Protein AF-A0A821SAD1-F1 (afdb_monomer)

Structure (mmCIF, N/CA/C/O backbone):
data_AF-A0A821SAD1-F1
#
_entry.id   AF-A0A821SAD1-F1
#
loop_
_atom_site.group_PDB
_atom_site.id
_atom_site.type_symbol
_atom_site.label_atom_id
_atom_site.label_alt_id
_atom_site.label_comp_id
_atom_site.label_asym_id
_atom_site.label_entity_id
_atom_site.label_seq_id
_atom_site.pdbx_PDB_ins_code
_atom_site.Cartn_x
_atom_site.Cartn_y
_atom_site.Cartn_z
_atom_site.occupancy
_atom_site.B_iso_or_equiv
_atom_site.auth_seq_id
_atom_site.auth_comp_id
_atom_site.auth_asym_id
_atom_site.auth_atom_id
_atom_site.pdbx_PDB_model_num
ATOM 1 N N . ALA A 1 1 ? 6.776 6.342 -2.109 1.00 51.00 1 ALA A N 1
ATOM 2 C CA . ALA A 1 1 ? 6.923 5.234 -3.075 1.00 51.00 1 ALA A CA 1
ATOM 3 C C . ALA A 1 1 ? 7.209 5.683 -4.521 1.00 51.00 1 ALA A C 1
ATOM 5 O O . ALA A 1 1 ? 8.182 5.212 -5.080 1.00 51.00 1 ALA A O 1
ATOM 6 N N . ILE A 1 2 ? 6.441 6.602 -5.138 1.00 54.91 2 ILE A N 1
ATOM 7 C CA . ILE A 1 2 ? 6.576 6.920 -6.588 1.00 54.91 2 ILE A CA 1
ATOM 8 C C . ILE A 1 2 ? 7.832 7.746 -6.941 1.00 54.91 2 ILE A C 1
ATOM 10 O O . ILE A 1 2 ? 8.478 7.499 -7.953 1.00 54.91 2 ILE A O 1
ATOM 14 N N . LYS A 1 3 ? 8.215 8.716 -6.100 1.00 64.75 3 LYS A N 1
ATOM 15 C CA . LYS A 1 3 ? 9.355 9.620 -6.367 1.00 64.75 3 LYS A CA 1
ATOM 16 C C . LYS A 1 3 ? 10.697 8.903 -6.619 1.00 64.75 3 LYS A C 1
ATOM 18 O O . LYS A 1 3 ? 11.355 9.261 -7.591 1.00 64.75 3 LYS A O 1
ATOM 23 N N . PRO A 1 4 ? 11.095 7.914 -5.796 1.00 67.31 4 PRO A N 1
ATOM 24 C CA . PRO A 1 4 ? 12.310 7.134 -6.035 1.00 67.31 4 PRO A CA 1
ATOM 25 C C . PRO A 1 4 ? 12.299 6.396 -7.379 1.00 67.31 4 PRO A C 1
ATOM 27 O O . PRO A 1 4 ? 13.307 6.390 -8.075 1.00 67.31 4 PRO A O 1
ATOM 30 N N . ILE A 1 5 ? 11.141 5.857 -7.782 1.00 60.16 5 ILE A N 1
ATOM 31 C CA . ILE A 1 5 ? 10.966 5.164 -9.068 1.00 60.16 5 ILE A CA 1
ATOM 32 C C . ILE A 1 5 ? 11.191 6.140 -10.225 1.00 60.16 5 ILE A C 1
ATOM 34 O O . ILE A 1 5 ? 11.956 5.849 -11.138 1.00 60.16 5 ILE A O 1
ATOM 38 N N . CYS A 1 6 ? 10.584 7.330 -10.171 1.00 67.56 6 CYS A N 1
ATOM 39 C CA . CYS A 1 6 ? 10.783 8.348 -11.204 1.00 67.56 6 CYS A CA 1
ATOM 40 C C . CYS A 1 6 ? 12.250 8.791 -11.309 1.00 67.56 6 CYS A C 1
ATOM 42 O O . CYS A 1 6 ? 12.750 8.962 -12.415 1.00 67.56 6 CYS A O 1
ATOM 44 N N . GLN A 1 7 ? 12.946 8.932 -10.176 1.00 72.00 7 GLN A N 1
ATOM 45 C CA . GLN A 1 7 ? 14.359 9.319 -10.153 1.00 72.00 7 GLN A CA 1
ATOM 46 C C . GLN A 1 7 ? 15.278 8.233 -10.718 1.00 72.00 7 GLN A C 1
ATOM 48 O O . GLN A 1 7 ? 16.177 8.550 -11.494 1.00 72.00 7 GLN A O 1
ATOM 53 N N . ALA A 1 8 ? 15.047 6.964 -10.374 1.00 70.62 8 ALA A N 1
ATOM 54 C CA . ALA A 1 8 ? 15.803 5.846 -10.935 1.00 70.62 8 ALA A CA 1
ATOM 55 C C . ALA A 1 8 ? 15.610 5.756 -12.459 1.00 70.62 8 ALA A C 1
ATOM 57 O O . ALA A 1 8 ? 16.584 5.657 -13.202 1.00 70.62 8 ALA A O 1
ATOM 58 N N . LEU A 1 9 ? 14.367 5.911 -12.932 1.00 68.31 9 LEU A N 1
ATOM 59 C CA . LEU A 1 9 ? 14.047 5.920 -14.361 1.00 68.31 9 LEU A CA 1
ATOM 60 C C . LEU A 1 9 ? 14.683 7.105 -15.107 1.00 68.31 9 LEU A C 1
ATOM 62 O O . LEU A 1 9 ? 15.107 6.946 -16.250 1.00 68.31 9 LEU A O 1
ATOM 66 N N . GLU A 1 10 ? 14.772 8.289 -14.493 1.00 72.38 10 GLU A N 1
ATOM 67 C CA . GLU A 1 10 ? 15.449 9.448 -15.094 1.00 72.38 10 GLU A CA 1
ATOM 68 C C . GLU A 1 10 ? 16.963 9.248 -15.218 1.00 72.38 10 GLU A C 1
ATOM 70 O O . GLU A 1 10 ? 17.540 9.606 -16.248 1.00 72.38 10 GLU A O 1
ATOM 75 N N . ILE A 1 11 ? 17.597 8.657 -14.202 1.00 75.69 11 ILE A N 1
ATOM 76 C CA . ILE A 1 11 ? 19.033 8.350 -14.211 1.00 75.69 11 ILE A CA 1
ATOM 77 C C . ILE A 1 11 ? 19.348 7.315 -15.298 1.00 75.69 11 ILE A C 1
ATOM 79 O O . ILE A 1 11 ? 20.255 7.536 -16.102 1.00 75.69 11 ILE A O 1
ATOM 83 N N . ASP A 1 12 ? 18.567 6.238 -15.381 1.00 70.94 12 ASP A N 1
ATOM 84 C CA . ASP A 1 12 ? 18.748 5.193 -16.395 1.00 70.94 12 ASP A CA 1
ATOM 85 C C . ASP A 1 12 ? 18.472 5.704 -17.813 1.00 70.94 12 ASP A C 1
ATOM 87 O O . ASP A 1 12 ? 19.206 5.393 -18.757 1.00 70.94 12 ASP A O 1
ATOM 91 N N . ARG A 1 13 ? 17.456 6.560 -17.979 1.00 65.69 13 ARG A N 1
ATOM 92 C CA . ARG A 1 13 ? 17.151 7.206 -19.261 1.00 65.69 13 ARG A CA 1
ATOM 93 C C . ARG A 1 13 ? 18.330 8.041 -19.764 1.00 65.69 13 ARG A C 1
ATOM 95 O O . ARG A 1 13 ? 18.646 7.967 -20.948 1.00 65.69 13 ARG A O 1
ATOM 102 N N . GLN A 1 14 ? 18.993 8.806 -18.893 1.00 67.06 14 GLN A N 1
ATOM 103 C CA . GLN A 1 14 ? 20.171 9.599 -19.274 1.00 67.06 14 GLN A CA 1
ATOM 104 C C . GLN A 1 14 ? 21.363 8.728 -19.704 1.00 67.06 14 GLN A C 1
ATOM 106 O O . GLN A 1 14 ? 22.190 9.173 -20.498 1.00 67.06 14 GLN A O 1
ATOM 111 N N . GLN A 1 15 ? 21.446 7.487 -19.220 1.00 63.47 15 GLN A N 1
ATOM 112 C CA . GLN A 1 15 ? 22.482 6.529 -19.618 1.00 63.47 15 GLN A CA 1
ATOM 113 C C . GLN A 1 15 ? 22.141 5.793 -20.930 1.00 63.47 15 GLN A C 1
ATOM 115 O O . GLN A 1 15 ? 23.048 5.390 -21.658 1.00 63.47 15 GLN A O 1
ATOM 120 N N . CYS A 1 16 ? 20.853 5.660 -21.271 1.00 59.81 16 CYS A N 1
ATOM 121 C CA . CYS A 1 16 ? 20.373 4.943 -22.462 1.00 59.81 16 CYS A CA 1
ATOM 122 C C . CYS A 1 16 ? 20.409 5.733 -23.787 1.00 59.81 16 CYS A C 1
ATOM 124 O O . CYS A 1 16 ? 20.228 5.128 -24.847 1.00 59.81 16 CYS A O 1
ATOM 126 N N . ASP A 1 17 ? 20.679 7.043 -23.779 1.00 51.56 17 ASP A N 1
ATOM 127 C CA . ASP A 1 17 ? 20.626 7.900 -24.982 1.00 51.56 17 ASP A CA 1
ATOM 128 C C . ASP A 1 17 ? 21.662 7.549 -26.088 1.00 51.56 17 ASP A C 1
ATOM 130 O O . ASP A 1 17 ? 21.683 8.191 -27.138 1.00 51.56 17 ASP A O 1
ATOM 134 N N . GLN A 1 18 ? 22.498 6.510 -25.928 1.00 51.16 18 GLN A N 1
ATOM 135 C CA . GLN A 1 18 ? 23.490 6.098 -26.938 1.00 51.16 18 GLN A CA 1
ATOM 136 C C . GLN A 1 18 ? 23.135 4.890 -27.821 1.00 51.16 18 GLN A C 1
ATOM 138 O O . GLN A 1 18 ? 23.903 4.587 -28.733 1.00 51.16 18 GLN A O 1
ATOM 143 N N . ALA A 1 19 ? 21.985 4.228 -27.666 1.00 48.28 19 ALA A N 1
ATOM 144 C CA . ALA A 1 19 ? 21.588 3.186 -28.621 1.00 48.28 19 ALA A CA 1
ATOM 145 C C . ALA A 1 19 ? 20.076 2.942 -28.629 1.00 48.28 19 ALA A C 1
ATOM 147 O O . ALA A 1 19 ? 19.593 1.929 -28.127 1.00 48.28 19 ALA A O 1
ATOM 148 N N . MET A 1 20 ? 19.314 3.836 -29.263 1.00 48.72 20 MET A N 1
ATOM 149 C CA . MET A 1 20 ? 17.923 3.555 -29.623 1.00 48.72 20 MET A CA 1
ATOM 150 C C . MET A 1 20 ? 17.899 2.546 -30.783 1.00 48.72 20 MET A C 1
ATOM 152 O O . MET A 1 20 ? 17.666 2.884 -31.942 1.00 48.72 20 MET A O 1
ATOM 156 N N . ILE A 1 21 ? 18.209 1.286 -30.475 1.00 49.69 21 ILE A N 1
ATOM 157 C CA . ILE A 1 21 ? 17.918 0.161 -31.357 1.00 49.69 21 ILE A CA 1
ATOM 158 C C . ILE A 1 21 ? 16.400 -0.023 -31.291 1.00 49.69 21 ILE A C 1
ATOM 160 O O . ILE A 1 21 ? 15.872 -0.229 -30.196 1.00 49.69 21 ILE A O 1
ATOM 164 N N . PRO A 1 22 ? 15.667 0.050 -32.415 1.00 45.62 22 PRO A N 1
ATOM 165 C CA . PRO A 1 22 ? 14.263 -0.315 -32.424 1.00 45.62 22 PRO A CA 1
ATOM 166 C C . PRO A 1 22 ? 14.210 -1.827 -32.222 1.00 45.62 22 PRO A C 1
ATOM 168 O O . PRO A 1 22 ? 14.373 -2.603 -33.164 1.00 45.62 22 PRO A O 1
ATOM 171 N N . VAL A 1 23 ? 14.069 -2.260 -30.971 1.00 50.38 23 VAL A N 1
ATOM 172 C CA . VAL A 1 23 ? 13.945 -3.677 -30.662 1.00 50.38 23 VAL A CA 1
ATOM 173 C C . VAL A 1 23 ? 12.543 -4.099 -31.082 1.00 50.38 23 VAL A C 1
ATOM 175 O O . VAL A 1 23 ? 11.593 -4.066 -30.304 1.00 50.38 23 VAL A O 1
ATOM 178 N N . SER A 1 24 ? 12.397 -4.508 -32.343 1.00 48.66 24 SER A N 1
ATOM 179 C CA . SER A 1 24 ? 11.376 -5.489 -32.676 1.00 48.66 24 SER A CA 1
ATOM 180 C C . SER A 1 24 ? 11.780 -6.764 -31.940 1.00 48.66 24 SER A C 1
ATOM 182 O O . SER A 1 24 ? 12.613 -7.537 -32.420 1.00 48.66 24 SER A O 1
ATOM 184 N N . PHE A 1 25 ? 11.286 -6.923 -30.712 1.00 51.38 25 PHE A N 1
ATOM 185 C CA . PHE A 1 25 ? 11.490 -8.122 -29.915 1.00 51.38 25 PHE A CA 1
ATOM 186 C C . PHE A 1 25 ? 10.884 -9.287 -30.696 1.00 51.38 25 PHE A C 1
ATOM 188 O O . PHE A 1 25 ? 9.671 -9.470 -30.744 1.00 51.38 25 PHE A O 1
ATOM 195 N N . ASN A 1 26 ? 11.740 -10.030 -31.392 1.00 49.84 26 ASN A N 1
ATOM 196 C CA . ASN A 1 26 ? 11.360 -11.168 -32.212 1.00 49.84 26 ASN A CA 1
ATOM 197 C C . ASN A 1 26 ? 10.759 -12.259 -31.309 1.00 49.84 26 ASN A C 1
ATOM 199 O O . ASN A 1 26 ? 11.483 -13.088 -30.767 1.00 49.84 26 ASN A O 1
ATOM 203 N N . GLY A 1 27 ? 9.435 -12.238 -31.137 1.00 54.34 27 GLY A N 1
ATOM 204 C CA . GLY A 1 27 ? 8.662 -13.297 -30.481 1.00 54.34 27 GLY A CA 1
ATOM 205 C C . GLY A 1 27 ? 8.519 -13.215 -28.957 1.00 54.34 27 GLY A C 1
ATOM 206 O O . GLY A 1 27 ? 7.927 -14.126 -28.385 1.00 54.34 27 GLY A O 1
ATOM 207 N N . LEU A 1 28 ? 9.013 -12.162 -28.296 1.00 59.25 28 LEU A N 1
ATOM 208 C CA . LEU A 1 28 ? 8.721 -11.914 -26.878 1.00 59.25 28 LEU A CA 1
ATOM 209 C C . LEU A 1 28 ? 7.577 -10.911 -26.761 1.00 59.25 28 LEU A C 1
ATOM 211 O O . LEU A 1 28 ? 7.609 -9.860 -27.399 1.00 59.25 28 LEU A O 1
ATOM 215 N N . ASP A 1 29 ? 6.576 -11.245 -25.947 1.00 70.00 29 ASP A N 1
ATOM 216 C CA . ASP A 1 29 ? 5.469 -10.345 -25.638 1.00 70.00 29 ASP A CA 1
ATOM 217 C C . ASP A 1 29 ? 6.034 -9.071 -24.982 1.00 70.00 29 ASP A C 1
ATOM 219 O O . ASP A 1 29 ? 6.695 -9.172 -23.943 1.00 70.00 29 ASP A O 1
ATOM 223 N N . PRO A 1 30 ? 5.815 -7.871 -25.549 1.00 72.31 30 PRO A N 1
ATOM 224 C CA . PRO A 1 30 ? 6.209 -6.620 -24.911 1.00 72.31 30 PRO A CA 1
ATOM 225 C C . PRO A 1 30 ? 5.749 -6.534 -23.451 1.00 72.31 30 PRO A C 1
ATOM 227 O O . PRO A 1 30 ? 6.500 -6.056 -22.603 1.00 72.31 30 PRO A O 1
ATOM 230 N N . LEU A 1 31 ? 4.568 -7.074 -23.126 1.00 76.12 31 LEU A N 1
ATOM 231 C CA . LEU A 1 31 ? 4.047 -7.113 -21.761 1.00 76.12 31 LEU A CA 1
ATOM 232 C C . LEU A 1 31 ? 4.953 -7.908 -20.815 1.00 76.12 31 LEU A C 1
ATOM 234 O O . LEU A 1 31 ? 5.094 -7.536 -19.651 1.00 76.12 31 LEU A O 1
ATOM 238 N N . PHE A 1 32 ? 5.603 -8.967 -21.301 1.00 79.75 32 PHE A N 1
ATOM 239 C CA . PHE A 1 32 ? 6.564 -9.736 -20.515 1.00 79.75 32 PHE A CA 1
ATOM 240 C C . PHE A 1 32 ? 7.782 -8.885 -20.149 1.00 79.75 32 PHE A C 1
ATOM 242 O O . PHE A 1 32 ? 8.167 -8.855 -18.984 1.00 79.75 32 PHE A O 1
ATOM 249 N N . MET A 1 33 ? 8.342 -8.146 -21.112 1.00 80.31 33 MET A N 1
ATOM 250 C CA . MET A 1 33 ? 9.468 -7.239 -20.859 1.00 80.31 33 MET A CA 1
ATOM 251 C C . MET A 1 33 ? 9.086 -6.137 -19.866 1.00 80.31 33 MET A C 1
ATOM 253 O O . MET A 1 33 ? 9.813 -5.914 -18.899 1.00 80.31 33 MET A O 1
ATOM 257 N N . TYR A 1 34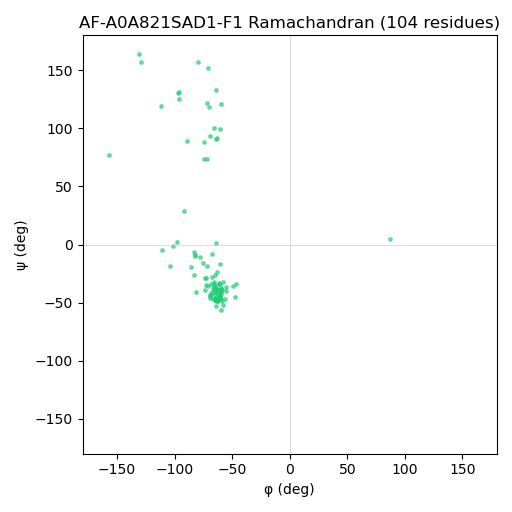 ? 7.923 -5.501 -20.046 1.00 76.00 34 TYR A N 1
ATOM 258 C CA . TYR A 1 34 ? 7.429 -4.488 -19.108 1.00 76.00 34 TYR A CA 1
ATOM 259 C C . TYR A 1 34 ? 7.210 -5.058 -17.705 1.00 76.00 34 TYR A C 1
ATOM 261 O O . TYR A 1 34 ? 7.649 -4.461 -16.727 1.00 76.00 34 TYR A O 1
ATOM 269 N N . THR A 1 35 ? 6.589 -6.235 -17.599 1.00 80.44 35 THR A N 1
ATOM 270 C CA . THR A 1 35 ? 6.344 -6.898 -16.309 1.00 80.44 35 THR A CA 1
ATOM 271 C C . THR A 1 35 ? 7.654 -7.296 -15.637 1.00 80.44 35 THR A C 1
ATOM 273 O O . THR A 1 35 ? 7.793 -7.153 -14.425 1.00 80.44 35 THR A O 1
ATOM 276 N N . GLN A 1 36 ? 8.633 -7.774 -16.407 1.00 84.44 36 GLN A N 1
ATOM 277 C CA . GLN A 1 36 ? 9.919 -8.215 -15.880 1.00 84.44 36 GLN A CA 1
ATOM 278 C C . GLN A 1 36 ? 10.754 -7.042 -15.356 1.00 84.44 36 GLN A C 1
ATOM 280 O O . GLN A 1 36 ? 11.289 -7.156 -14.253 1.00 84.44 36 GLN A O 1
ATOM 285 N N . LEU A 1 37 ? 10.799 -5.928 -16.096 1.00 83.06 37 LEU A N 1
ATOM 286 C CA . LEU A 1 37 ? 11.444 -4.683 -15.668 1.00 83.06 37 LEU A CA 1
ATOM 287 C C . LEU A 1 37 ? 10.737 -4.070 -14.457 1.00 83.06 37 LEU A C 1
ATOM 289 O O . LEU A 1 37 ? 11.393 -3.679 -13.499 1.00 83.06 37 LEU A O 1
ATOM 293 N N . LEU A 1 38 ? 9.400 -4.037 -14.460 1.00 83.50 38 LEU A N 1
ATOM 294 C CA . LEU A 1 38 ? 8.619 -3.553 -13.322 1.00 83.50 38 LEU A CA 1
ATOM 295 C C . LEU A 1 38 ? 8.889 -4.390 -12.069 1.00 83.50 38 LEU A C 1
ATOM 297 O O . LEU A 1 38 ? 9.098 -3.835 -10.997 1.00 83.50 38 LEU A O 1
ATOM 301 N N . LYS A 1 39 ? 8.915 -5.722 -12.195 1.00 85.62 39 LYS A N 1
ATOM 302 C CA . LYS A 1 39 ? 9.221 -6.629 -11.083 1.00 85.62 39 LYS A CA 1
ATOM 303 C C . LYS A 1 39 ? 10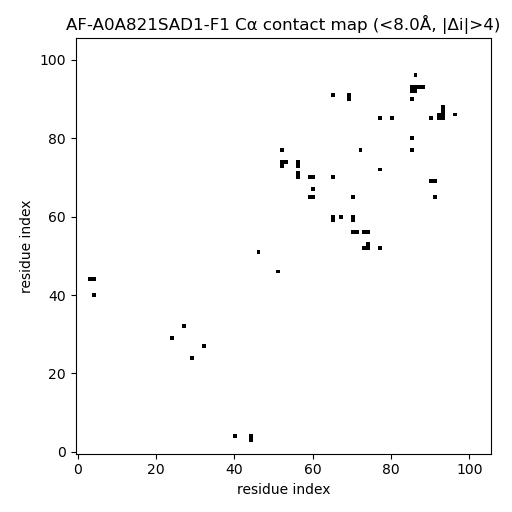.608 -6.356 -10.503 1.00 85.62 39 LYS A C 1
ATOM 305 O O . LYS A 1 39 ? 10.738 -6.297 -9.289 1.00 85.62 39 LYS A O 1
ATOM 310 N N . GLU A 1 40 ? 11.625 -6.222 -11.351 1.00 86.19 40 GLU A N 1
ATOM 311 C CA . GLU A 1 40 ? 13.002 -5.948 -10.917 1.00 86.19 40 GLU A CA 1
ATOM 312 C C . GLU A 1 40 ? 13.105 -4.583 -10.235 1.00 86.19 40 GLU A C 1
ATOM 314 O O . GLU A 1 40 ? 13.552 -4.513 -9.095 1.00 86.19 40 GLU A O 1
ATOM 319 N N . ALA A 1 41 ? 12.552 -3.533 -10.849 1.00 80.25 41 ALA A N 1
ATOM 320 C CA . ALA A 1 41 ? 12.520 -2.201 -10.255 1.00 80.25 41 ALA A CA 1
ATOM 321 C C . ALA A 1 41 ? 11.793 -2.180 -8.901 1.00 80.25 41 ALA A C 1
ATOM 323 O O . ALA A 1 41 ? 12.241 -1.499 -7.988 1.00 80.25 41 ALA A O 1
ATOM 324 N N . LEU A 1 42 ? 10.690 -2.925 -8.746 1.00 80.75 42 LEU A N 1
ATOM 325 C CA . LEU A 1 42 ? 9.976 -3.035 -7.469 1.00 80.75 42 LEU A CA 1
ATOM 326 C C . LEU A 1 42 ? 10.779 -3.789 -6.399 1.00 80.75 42 LEU A C 1
ATOM 328 O O . LEU A 1 42 ? 10.651 -3.461 -5.224 1.00 80.75 42 LEU A O 1
ATOM 332 N N . LEU A 1 43 ? 11.577 -4.788 -6.788 1.00 82.81 43 LEU A N 1
ATOM 333 C CA . LEU A 1 43 ? 12.438 -5.543 -5.869 1.00 82.81 43 LEU A CA 1
ATOM 334 C C . LEU A 1 43 ? 13.662 -4.738 -5.414 1.00 82.81 43 LEU A C 1
ATOM 336 O O . LEU A 1 43 ? 14.145 -4.965 -4.308 1.00 82.81 43 LEU A O 1
ATOM 340 N N . ASP A 1 44 ? 14.133 -3.806 -6.243 1.00 82.8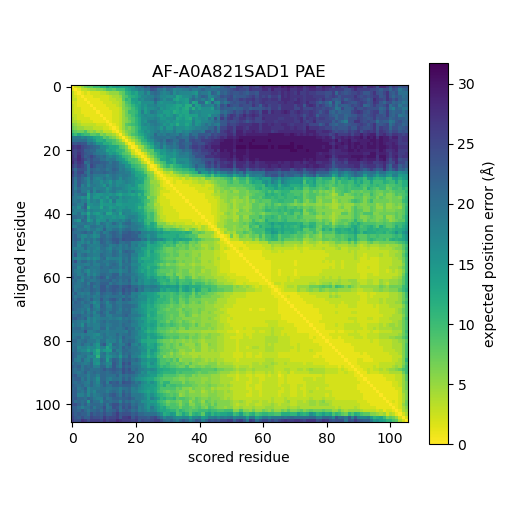8 44 ASP A N 1
ATOM 341 C CA . ASP A 1 44 ? 15.282 -2.944 -5.946 1.00 82.88 44 ASP A CA 1
ATOM 342 C C . ASP A 1 44 ? 14.924 -1.728 -5.073 1.00 82.88 44 ASP A C 1
ATOM 344 O O . ASP A 1 44 ? 15.812 -1.023 -4.588 1.00 82.88 44 ASP A O 1
ATOM 348 N N . ILE A 1 45 ? 13.634 -1.457 -4.844 1.00 81.06 45 ILE A N 1
ATOM 349 C CA . ILE A 1 45 ? 13.212 -0.395 -3.927 1.00 81.06 45 ILE A CA 1
ATOM 350 C C . ILE A 1 45 ? 13.544 -0.819 -2.495 1.00 81.06 45 ILE A C 1
ATOM 352 O O . ILE A 1 45 ? 12.983 -1.777 -1.965 1.00 81.06 45 ILE A O 1
ATOM 356 N N . GLU A 1 46 ? 14.410 -0.049 -1.835 1.00 76.38 46 GLU A N 1
ATOM 357 C CA . GLU A 1 46 ? 14.562 -0.113 -0.382 1.00 76.38 46 GLU A CA 1
ATOM 358 C C . GLU A 1 46 ? 13.262 0.374 0.278 1.00 76.38 46 GLU A C 1
ATOM 360 O O . GLU A 1 46 ? 13.003 1.579 0.362 1.00 76.38 46 GLU A O 1
ATOM 365 N N . ASP A 1 47 ? 12.423 -0.566 0.717 1.00 72.38 47 ASP A N 1
ATOM 366 C CA . ASP A 1 47 ? 11.203 -0.264 1.463 1.00 72.38 47 ASP A CA 1
ATOM 367 C C . ASP A 1 47 ? 11.443 -0.389 2.972 1.00 72.38 47 ASP A C 1
ATOM 369 O O . ASP A 1 47 ? 11.887 -1.422 3.481 1.00 72.38 47 ASP A O 1
ATOM 373 N N . ASP A 1 48 ? 11.134 0.678 3.710 1.00 80.25 48 ASP A N 1
ATOM 374 C CA . ASP A 1 48 ? 10.950 0.578 5.155 1.00 80.25 48 ASP A CA 1
ATOM 375 C C . ASP A 1 48 ? 9.484 0.251 5.407 1.00 80.25 48 ASP A C 1
ATOM 377 O O . ASP A 1 48 ? 8.657 1.142 5.612 1.00 80.25 48 ASP A O 1
ATOM 381 N N . ASP A 1 49 ? 9.179 -1.045 5.438 1.00 72.62 49 ASP A N 1
ATOM 382 C CA . ASP A 1 49 ? 7.838 -1.565 5.689 1.00 72.62 49 ASP A CA 1
ATOM 383 C C . ASP A 1 49 ? 7.138 -0.893 6.887 1.00 72.62 49 ASP A C 1
ATOM 385 O O . ASP A 1 49 ? 5.917 -0.775 6.908 1.00 72.62 49 ASP A O 1
ATOM 389 N N . LYS A 1 50 ? 7.861 -0.493 7.953 1.00 80.56 50 LYS A N 1
ATOM 390 C CA . LYS A 1 50 ? 7.211 0.157 9.114 1.00 80.56 50 LYS A CA 1
ATOM 391 C C . LYS A 1 50 ? 6.711 1.537 8.738 1.00 80.56 50 LYS A C 1
ATOM 393 O O . LYS A 1 50 ? 5.604 1.905 9.123 1.00 80.56 50 LYS A O 1
ATOM 398 N N . LYS A 1 51 ? 7.544 2.289 8.031 1.00 87.19 51 LYS A N 1
ATOM 399 C CA . LYS A 1 51 ? 7.215 3.629 7.578 1.00 87.19 51 LYS A CA 1
ATOM 400 C C . LYS A 1 51 ? 6.131 3.586 6.508 1.00 87.19 51 LYS A C 1
ATOM 402 O O . LYS A 1 51 ? 5.148 4.296 6.645 1.00 87.19 51 LYS A O 1
ATOM 407 N N . SER A 1 52 ? 6.253 2.705 5.521 1.00 86.94 52 SER A N 1
ATOM 408 C CA . SER A 1 52 ? 5.302 2.604 4.412 1.00 86.94 52 SER A CA 1
ATOM 409 C C . SER A 1 52 ? 3.900 2.195 4.868 1.00 86.94 52 SER A C 1
ATOM 411 O O . SER A 1 52 ? 2.915 2.754 4.391 1.00 86.94 52 SER A O 1
ATOM 413 N N . ILE A 1 53 ? 3.787 1.292 5.849 1.00 90.31 53 ILE A N 1
ATOM 414 C CA . ILE A 1 53 ? 2.482 0.927 6.426 1.00 90.31 53 ILE A CA 1
ATOM 415 C C . ILE A 1 53 ? 1.903 2.02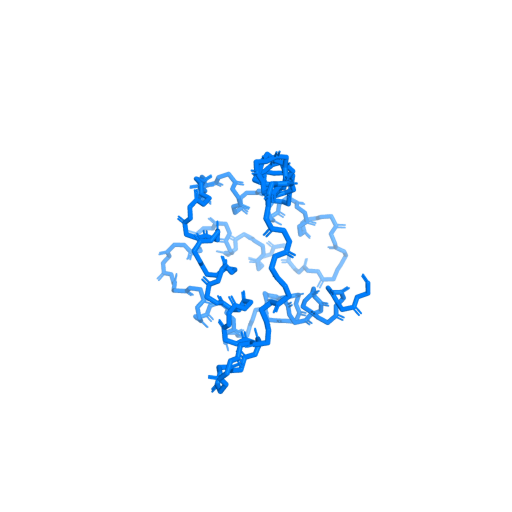6 7.303 1.00 90.31 53 ILE A C 1
ATOM 417 O O . ILE A 1 53 ? 0.693 2.236 7.281 1.00 90.31 53 ILE A O 1
ATOM 421 N N . LYS A 1 54 ? 2.747 2.760 8.027 1.00 90.50 54 LYS A N 1
ATOM 422 C CA . LYS A 1 54 ? 2.287 3.928 8.770 1.00 90.50 54 LYS A CA 1
ATOM 423 C C . LYS A 1 54 ? 1.783 5.027 7.833 1.00 90.50 54 LYS A C 1
ATOM 425 O O . LYS A 1 54 ? 0.682 5.516 8.030 1.00 90.50 54 LYS A O 1
ATOM 430 N N . ASP A 1 55 ? 2.539 5.354 6.788 1.00 91.44 55 ASP A N 1
ATOM 431 C CA . ASP A 1 55 ? 2.147 6.356 5.792 1.00 91.44 55 ASP A CA 1
ATOM 432 C C . ASP A 1 55 ? 0.822 5.957 5.105 1.00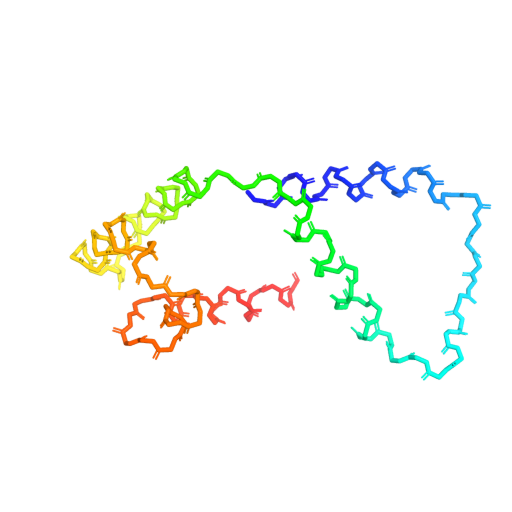 91.44 55 ASP A C 1
ATOM 434 O O . ASP A 1 55 ? -0.036 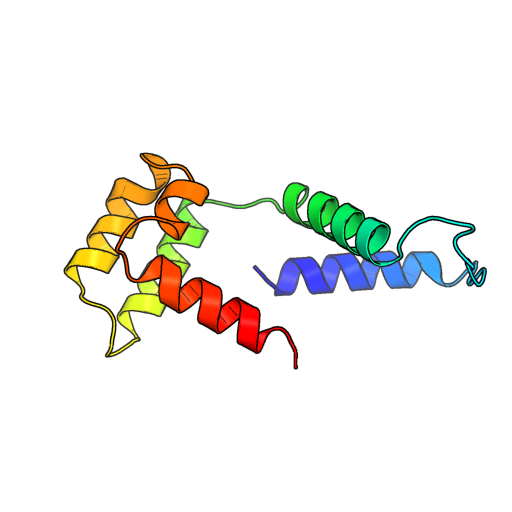6.804 4.855 1.00 91.44 55 ASP A O 1
ATOM 438 N N . LEU A 1 56 ? 0.622 4.657 4.840 1.00 90.19 56 LEU A N 1
ATOM 439 C CA . LEU A 1 56 ? -0.648 4.126 4.339 1.00 90.19 56 LEU A CA 1
ATOM 440 C C . LEU A 1 56 ? -1.787 4.317 5.350 1.00 90.19 56 LEU A C 1
ATOM 442 O O . LEU A 1 56 ? -2.863 4.767 4.966 1.00 90.19 56 LEU A O 1
ATOM 446 N N . ALA A 1 57 ? -1.572 3.980 6.621 1.00 91.56 57 ALA A N 1
ATOM 447 C CA . ALA A 1 57 ? -2.582 4.126 7.666 1.00 91.56 57 ALA A CA 1
ATOM 448 C C . ALA A 1 57 ? -2.955 5.594 7.916 1.00 91.56 57 ALA A C 1
ATOM 450 O O . ALA A 1 57 ? -4.141 5.904 8.035 1.00 91.56 57 ALA A O 1
ATOM 451 N N . ASP A 1 58 ? -1.969 6.493 7.912 1.00 93.44 58 ASP A N 1
ATOM 452 C CA . ASP A 1 58 ? -2.165 7.939 8.025 1.00 93.44 58 ASP A CA 1
ATOM 453 C C . ASP A 1 58 ? -3.024 8.456 6.853 1.00 93.44 58 ASP A C 1
ATOM 455 O O . ASP A 1 58 ? -4.014 9.149 7.078 1.00 93.44 58 ASP A O 1
ATOM 459 N N . TYR A 1 59 ? -2.739 8.032 5.613 1.00 91.62 59 TYR A N 1
ATOM 460 C CA . TYR A 1 59 ? -3.579 8.354 4.449 1.00 91.62 59 TYR A CA 1
ATOM 461 C C . TYR A 1 59 ? -5.013 7.819 4.583 1.00 91.62 59 TYR A C 1
ATOM 463 O O . TYR A 1 59 ? -5.972 8.509 4.234 1.00 91.62 59 TYR A O 1
ATOM 471 N N . CYS A 1 60 ? -5.176 6.593 5.092 1.00 91.69 60 CYS A N 1
ATOM 472 C CA . CYS A 1 60 ? -6.495 5.994 5.295 1.00 91.69 60 CYS A CA 1
ATOM 473 C C . CYS A 1 60 ? -7.307 6.736 6.362 1.00 91.69 60 CYS A C 1
ATOM 475 O O . CYS A 1 60 ? -8.520 6.840 6.218 1.00 91.69 60 CYS A O 1
ATOM 477 N N . CYS A 1 61 ? -6.655 7.278 7.398 1.00 91.31 61 CYS A N 1
ATOM 478 C CA . CYS A 1 61 ? -7.318 8.082 8.429 1.00 91.31 61 CYS A CA 1
ATOM 479 C C . CYS A 1 61 ? -7.934 9.373 7.869 1.00 91.31 61 CYS A C 1
ATOM 481 O O . CYS A 1 61 ? -8.854 9.919 8.471 1.00 91.31 61 CYS A O 1
ATOM 483 N N . GLU A 1 62 ? -7.431 9.868 6.736 1.00 92.25 62 GLU A N 1
ATOM 484 C CA . GLU A 1 62 ? -7.974 11.041 6.043 1.00 92.25 62 GLU A CA 1
ATOM 485 C C . GLU A 1 62 ? -9.167 10.703 5.129 1.00 92.25 62 GLU A C 1
ATOM 487 O O . GLU A 1 62 ? -9.769 11.614 4.561 1.00 92.25 62 GLU A O 1
ATOM 492 N N . GLN A 1 63 ? -9.506 9.419 4.951 1.00 88.19 63 GLN A N 1
ATOM 493 C CA . GLN A 1 63 ? -10.626 8.989 4.112 1.00 88.19 63 GLN A CA 1
ATOM 494 C C . GLN A 1 63 ? -11.892 8.762 4.949 1.00 88.19 63 GLN A C 1
ATOM 496 O O . GLN A 1 63 ? -11.877 8.038 5.941 1.00 88.19 63 GLN A O 1
ATOM 501 N N . ASP A 1 64 ? -13.018 9.324 4.505 1.00 87.31 64 ASP A N 1
ATOM 502 C CA . ASP A 1 64 ? -14.301 9.222 5.217 1.00 87.31 64 ASP A CA 1
ATOM 503 C C . ASP A 1 64 ? -14.938 7.817 5.149 1.00 87.31 64 ASP A C 1
ATOM 505 O O . ASP A 1 64 ? -15.837 7.500 5.929 1.00 87.31 64 ASP A O 1
ATOM 509 N N . ASP A 1 65 ? -14.522 6.975 4.196 1.00 90.12 65 ASP A N 1
ATOM 510 C CA . ASP A 1 65 ? -15.142 5.680 3.891 1.00 90.12 65 ASP A CA 1
ATOM 511 C C . ASP A 1 65 ? -14.436 4.471 4.524 1.00 90.12 65 ASP A C 1
ATOM 513 O O . ASP A 1 65 ? -14.873 3.334 4.321 1.00 90.12 65 ASP A O 1
ATOM 517 N N . ILE A 1 66 ? -13.382 4.693 5.318 1.00 92.25 66 ILE A N 1
ATOM 518 C CA . ILE A 1 66 ? -12.590 3.621 5.929 1.00 92.25 66 ILE A CA 1
ATOM 519 C C . ILE A 1 66 ? -12.794 3.607 7.449 1.00 92.25 66 ILE A C 1
ATOM 521 O O . ILE A 1 66 ? -12.443 4.568 8.133 1.00 92.25 66 ILE A O 1
ATOM 525 N N . PRO A 1 67 ? -13.319 2.508 8.019 1.00 92.69 67 PRO A N 1
ATOM 526 C CA . PRO A 1 67 ? -13.483 2.390 9.462 1.00 92.69 67 PRO A CA 1
ATOM 527 C C . PRO A 1 67 ? -12.142 2.405 10.215 1.00 92.69 67 PRO A C 1
ATOM 529 O O . PRO A 1 67 ? -11.216 1.661 9.880 1.00 92.69 67 PRO A O 1
ATOM 532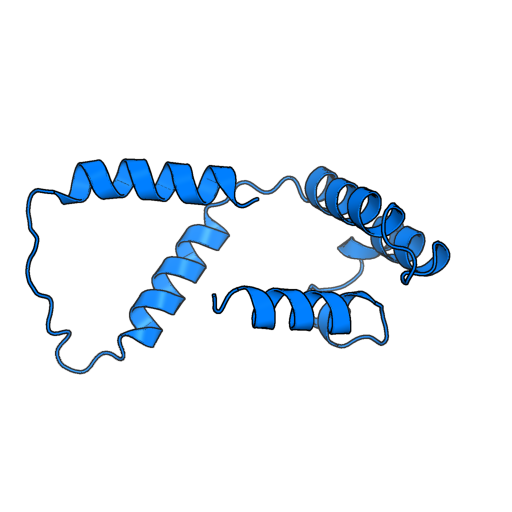 N N . GLU A 1 68 ? -12.054 3.211 11.277 1.00 92.94 68 GLU A N 1
ATOM 533 C CA . GLU A 1 68 ? -10.837 3.384 12.091 1.00 92.94 68 GLU A CA 1
ATOM 534 C C . GLU A 1 68 ? -10.322 2.059 12.689 1.00 92.94 68 GLU A C 1
ATOM 536 O O . GLU A 1 68 ? -9.116 1.854 12.846 1.00 92.94 68 GLU A O 1
ATOM 541 N N . ASP A 1 69 ? -11.220 1.129 13.016 1.00 93.69 69 ASP A N 1
ATOM 542 C CA . ASP A 1 69 ? -10.877 -0.196 13.533 1.00 93.69 69 ASP A CA 1
ATOM 543 C C . ASP A 1 69 ? -10.151 -1.059 12.494 1.00 93.69 69 ASP A C 1
ATOM 545 O O . ASP A 1 69 ? -9.189 -1.746 12.850 1.00 93.69 69 ASP A O 1
ATOM 549 N N . GLN A 1 70 ? -10.529 -0.968 11.215 1.00 92.94 70 GLN A N 1
ATOM 550 C CA . GLN A 1 70 ? -9.820 -1.665 10.141 1.00 92.94 70 GLN A CA 1
ATOM 551 C C . GLN A 1 70 ? -8.440 -1.051 9.878 1.00 92.94 70 GLN A C 1
ATOM 553 O O . GLN A 1 70 ? -7.484 -1.784 9.625 1.00 92.94 70 GLN A O 1
ATOM 558 N N . ILE A 1 71 ? -8.298 0.273 9.994 1.00 94.06 71 ILE A N 1
ATOM 559 C CA . ILE A 1 71 ? -6.995 0.949 9.858 1.00 94.06 71 ILE A CA 1
ATOM 560 C C . ILE A 1 71 ? -6.041 0.472 10.960 1.00 94.06 71 ILE A C 1
ATOM 562 O O . ILE A 1 71 ? -4.928 0.024 10.679 1.00 94.06 71 ILE A O 1
ATOM 566 N N . LYS A 1 72 ? -6.508 0.462 12.216 1.00 93.62 72 LYS A N 1
ATOM 567 C CA . LYS A 1 72 ? -5.735 -0.055 13.360 1.00 93.62 72 LYS A CA 1
ATOM 568 C C . LYS A 1 72 ? -5.393 -1.534 13.217 1.00 93.62 72 LYS A C 1
ATOM 570 O O . LYS A 1 72 ? -4.347 -1.971 13.705 1.00 93.62 72 LYS A O 1
ATOM 575 N N . GLN A 1 73 ? -6.269 -2.318 12.587 1.00 92.62 73 GLN A N 1
ATOM 576 C CA . GLN A 1 73 ? -5.986 -3.714 12.278 1.00 92.62 73 GLN A CA 1
ATOM 577 C C . GLN A 1 73 ? -4.803 -3.821 11.313 1.00 92.62 73 GLN A C 1
ATOM 579 O O . GLN A 1 73 ? -3.866 -4.562 11.602 1.00 92.62 73 GLN A O 1
ATOM 584 N N . VAL A 1 74 ? -4.801 -3.048 10.223 1.00 91.06 74 VAL A N 1
ATOM 585 C CA . VAL A 1 74 ? -3.686 -3.017 9.267 1.00 91.06 74 VAL A CA 1
ATOM 586 C C . VAL A 1 74 ? -2.387 -2.624 9.969 1.00 91.06 74 VAL A C 1
ATOM 588 O O . VAL A 1 74 ? -1.425 -3.383 9.910 1.00 91.06 74 VAL A O 1
ATOM 591 N N . GLU A 1 75 ? -2.350 -1.526 10.724 1.00 91.38 75 GLU A N 1
ATOM 592 C CA . GLU A 1 75 ? -1.123 -1.094 11.417 1.00 91.38 75 GLU A CA 1
ATOM 593 C C . GLU A 1 75 ? -0.521 -2.169 12.333 1.00 91.38 75 GLU A C 1
ATOM 595 O O . GLU A 1 75 ? 0.700 -2.338 12.407 1.00 91.38 75 GLU A O 1
ATOM 600 N N . ARG A 1 76 ? -1.377 -2.907 13.047 1.00 92.25 76 ARG A N 1
ATOM 601 C CA . ARG A 1 76 ? -0.948 -3.932 14.002 1.00 92.25 76 ARG A CA 1
ATOM 602 C C . ARG A 1 76 ? -0.592 -5.258 13.349 1.00 92.25 76 ARG A C 1
ATOM 604 O O . ARG A 1 76 ? 0.333 -5.931 13.802 1.00 92.25 76 ARG A O 1
ATOM 611 N N . GLU A 1 77 ? -1.379 -5.676 12.367 1.00 92.88 77 GLU A N 1
ATOM 612 C CA . GLU A 1 77 ? -1.403 -7.056 11.884 1.00 92.88 77 GLU A CA 1
ATOM 613 C C . GLU A 1 77 ? -0.822 -7.201 10.483 1.00 92.88 77 GLU A C 1
ATOM 615 O O . GLU A 1 77 ? -0.660 -8.336 10.043 1.00 92.88 77 GLU A O 1
ATOM 620 N N . TYR A 1 78 ? -0.444 -6.108 9.798 1.00 91.12 78 TYR A N 1
ATOM 621 C CA . TYR A 1 78 ? 0.029 -6.163 8.409 1.00 91.12 78 TYR A CA 1
ATOM 622 C C . TYR A 1 78 ? 1.074 -7.259 8.176 1.00 91.12 78 TYR A C 1
ATOM 624 O O . TYR A 1 78 ? 0.946 -8.050 7.246 1.00 91.12 78 TYR A O 1
ATOM 632 N N . ARG A 1 79 ? 2.055 -7.372 9.084 1.00 89.56 79 ARG A N 1
ATOM 633 C CA . ARG A 1 79 ? 3.152 -8.355 9.012 1.00 89.56 79 ARG A CA 1
ATOM 634 C C . ARG A 1 79 ? 2.774 -9.788 9.367 1.00 89.56 79 ARG A C 1
ATOM 636 O O . ARG A 1 79 ? 3.546 -10.700 9.089 1.00 89.56 79 ARG A O 1
ATOM 643 N N . ASN A 1 80 ? 1.631 -9.994 10.007 1.00 94.38 80 ASN A N 1
ATOM 644 C CA . ASN A 1 80 ? 1.176 -11.331 10.382 1.00 94.38 80 ASN A CA 1
ATOM 645 C C . ASN A 1 80 ? 0.573 -12.074 9.181 1.00 94.38 80 ASN A C 1
ATOM 647 O O . ASN A 1 80 ? 0.336 -13.279 9.254 1.00 94.38 80 ASN A O 1
ATOM 651 N N . HIS A 1 81 ? 0.345 -11.360 8.077 1.00 92.50 81 HIS A N 1
ATOM 652 C CA . HIS A 1 81 ? -0.300 -11.862 6.877 1.00 92.50 81 HIS A CA 1
ATOM 653 C C . HIS A 1 81 ? 0.537 -11.555 5.634 1.00 92.50 81 HIS A C 1
ATOM 655 O O . HIS A 1 81 ? 1.366 -10.649 5.612 1.00 92.50 81 HIS A O 1
ATOM 661 N N . THR A 1 82 ? 0.328 -12.333 4.574 1.00 91.38 82 THR A N 1
ATOM 662 C CA . THR A 1 82 ? 0.976 -12.075 3.285 1.00 91.38 82 THR A CA 1
ATOM 663 C C . THR A 1 82 ? 0.244 -10.955 2.535 1.00 91.38 82 THR A C 1
ATOM 665 O O . THR A 1 82 ? -0.955 -10.764 2.744 1.00 91.38 82 THR A O 1
ATOM 668 N N . PRO A 1 83 ? 0.895 -10.253 1.591 1.00 88.19 83 PRO A N 1
ATOM 669 C CA . PRO A 1 83 ? 0.211 -9.269 0.745 1.00 88.19 83 PRO A CA 1
ATOM 670 C C . PRO A 1 83 ? -1.003 -9.847 -0.006 1.00 88.19 83 PRO A C 1
ATOM 672 O O . PRO A 1 83 ? -2.036 -9.195 -0.128 1.00 88.19 83 PRO A O 1
ATOM 675 N N . ILE A 1 84 ? -0.915 -11.109 -0.447 1.00 90.75 84 ILE A N 1
ATOM 676 C CA . ILE A 1 84 ? -2.026 -11.823 -1.101 1.00 90.75 84 ILE A CA 1
ATOM 677 C C . ILE A 1 84 ? -3.211 -11.995 -0.144 1.00 90.75 84 ILE A C 1
ATOM 679 O O . ILE A 1 84 ? -4.362 -11.875 -0.563 1.00 90.75 84 ILE A O 1
ATOM 683 N N . TRP A 1 85 ? -2.948 -12.256 1.139 1.00 95.25 85 TRP A N 1
ATOM 684 C CA . TRP A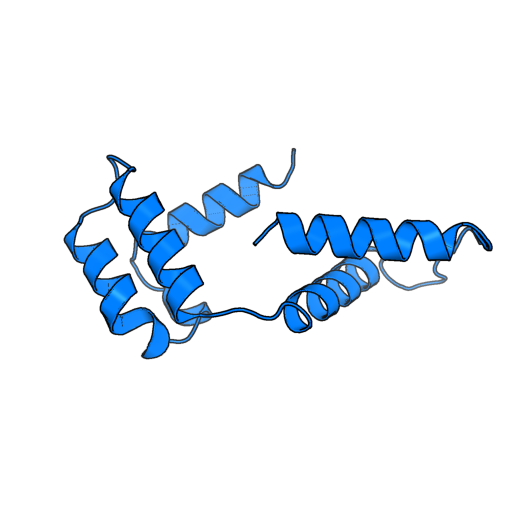 1 85 ? -4.002 -12.345 2.144 1.00 95.25 85 TRP A CA 1
ATOM 685 C C . TRP A 1 85 ? -4.729 -11.006 2.288 1.00 95.25 85 TRP A C 1
ATOM 687 O O . TRP A 1 85 ? -5.948 -10.986 2.193 1.00 95.25 85 TRP A O 1
ATOM 697 N N . TRP A 1 86 ? -4.010 -9.883 2.389 1.00 92.25 86 TRP A N 1
ATOM 698 C CA . TRP A 1 86 ? -4.629 -8.549 2.450 1.00 92.25 86 TRP A CA 1
ATOM 699 C C . TRP A 1 86 ? -5.452 -8.207 1.207 1.00 92.25 86 TRP A C 1
ATOM 701 O O . TRP A 1 86 ? -6.483 -7.548 1.312 1.00 92.25 86 TRP A O 1
ATOM 711 N N . TYR A 1 87 ? -5.026 -8.685 0.037 1.00 91.44 87 TYR A N 1
ATOM 712 C CA . TYR A 1 87 ? -5.778 -8.509 -1.201 1.00 91.44 87 TYR A CA 1
ATOM 713 C C . TYR A 1 87 ? -7.041 -9.379 -1.269 1.00 91.44 87 TYR A C 1
ATOM 715 O O . TYR A 1 87 ? -7.992 -9.017 -1.945 1.00 91.44 87 TYR A O 1
ATOM 723 N N . THR A 1 88 ? -7.071 -10.535 -0.611 1.00 90.88 88 THR A N 1
ATOM 724 C CA . THR A 1 88 ? -8.196 -11.485 -0.721 1.00 90.88 88 THR A CA 1
ATOM 725 C C . THR A 1 88 ? -9.127 -11.485 0.489 1.00 90.88 88 THR A C 1
ATOM 727 O O . THR A 1 88 ? -10.258 -11.953 0.378 1.00 90.88 88 THR A O 1
ATOM 730 N N . ALA A 1 89 ? -8.680 -10.961 1.628 1.00 89.69 89 ALA A N 1
ATOM 731 C CA . ALA A 1 89 ? -9.482 -10.805 2.830 1.00 89.69 89 ALA A CA 1
ATOM 732 C C . ALA A 1 89 ? -10.544 -9.706 2.661 1.00 89.69 89 ALA A C 1
ATOM 734 O O . ALA A 1 89 ? -10.349 -8.729 1.936 1.00 89.69 89 ALA A O 1
ATOM 735 N N . GLU A 1 90 ? -11.657 -9.843 3.384 1.00 87.06 90 GLU A N 1
ATOM 736 C CA . GLU A 1 90 ? -12.736 -8.851 3.439 1.00 87.06 90 GLU A CA 1
ATOM 737 C C . GLU A 1 90 ? -12.307 -7.641 4.287 1.00 87.06 90 GLU A C 1
ATOM 739 O O . GLU A 1 90 ? -12.704 -7.467 5.435 1.00 87.06 90 GLU A O 1
ATOM 744 N N . THR A 1 91 ? -11.418 -6.829 3.721 1.00 89.50 91 THR A N 1
ATOM 745 C CA . THR A 1 91 ? -10.876 -5.602 4.316 1.00 89.50 91 THR A CA 1
ATOM 746 C C . THR A 1 91 ? -10.969 -4.465 3.303 1.00 89.50 91 THR A C 1
ATOM 748 O O . THR A 1 91 ? -11.103 -4.704 2.098 1.00 89.50 91 THR A O 1
ATOM 751 N N . PHE A 1 92 ? -10.834 -3.219 3.758 1.00 91.38 92 PHE A N 1
ATOM 752 C CA . PHE A 1 92 ? -10.791 -2.059 2.860 1.00 91.38 92 PHE A CA 1
ATOM 753 C C . PHE A 1 92 ? -9.624 -2.091 1.845 1.00 91.38 92 PHE A C 1
ATOM 755 O O . PHE A 1 92 ? -9.677 -1.393 0.830 1.00 91.38 92 PHE A O 1
ATOM 762 N N . MET A 1 93 ? -8.593 -2.921 2.066 1.00 91.00 93 MET A N 1
ATOM 763 C CA . MET A 1 93 ? -7.418 -3.020 1.190 1.00 91.00 93 MET A CA 1
ATOM 764 C C . MET A 1 93 ? -7.782 -3.511 -0.216 1.00 91.00 93 MET A C 1
ATOM 766 O O . MET A 1 93 ? -7.296 -2.956 -1.199 1.00 91.00 93 MET A O 1
ATOM 770 N N . TYR A 1 94 ? -8.672 -4.502 -0.348 1.00 90.19 94 TYR A N 1
ATOM 771 C CA . TYR A 1 94 ? -9.100 -5.017 -1.657 1.00 90.19 94 TYR A CA 1
ATOM 772 C C . TYR A 1 94 ? -9.755 -3.944 -2.553 1.00 90.19 94 TYR A C 1
ATOM 774 O O . TYR A 1 94 ? -9.281 -3.731 -3.678 1.00 90.19 94 TYR A O 1
ATOM 782 N N . PRO A 1 95 ? -10.833 -3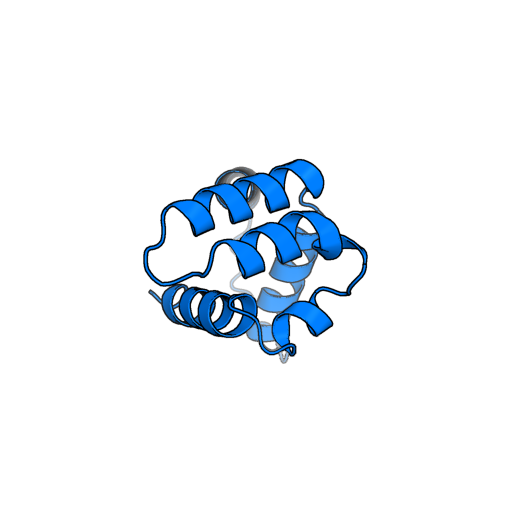.251 -2.124 1.00 89.94 95 PRO A N 1
ATOM 783 C CA . PRO A 1 95 ? -11.461 -2.230 -2.955 1.00 89.94 95 PRO A CA 1
ATOM 784 C C . PRO A 1 95 ? -10.542 -1.024 -3.193 1.00 89.94 95 PRO A C 1
ATOM 786 O O . PRO A 1 95 ? -10.551 -0.490 -4.305 1.00 89.94 95 PRO A O 1
ATOM 789 N N . MET A 1 96 ? -9.715 -0.637 -2.213 1.00 89.81 96 MET A N 1
ATOM 790 C CA . MET A 1 96 ? -8.739 0.449 -2.353 1.00 89.81 96 MET A CA 1
ATOM 791 C C . MET A 1 96 ? -7.674 0.131 -3.408 1.00 89.81 96 MET A C 1
ATOM 793 O O . MET A 1 96 ? -7.491 0.912 -4.344 1.00 89.81 96 MET A O 1
ATOM 797 N N . LEU A 1 97 ? -7.015 -1.028 -3.309 1.00 88.31 97 LEU A N 1
ATOM 798 C CA . LEU A 1 97 ? -5.973 -1.444 -4.252 1.00 88.31 97 LEU A CA 1
ATOM 799 C C . LEU A 1 97 ? -6.530 -1.560 -5.670 1.00 88.31 97 LEU A C 1
ATOM 801 O O . LEU A 1 97 ? -5.952 -1.020 -6.609 1.00 88.31 97 LEU A O 1
ATOM 805 N N . ASN A 1 98 ? -7.696 -2.186 -5.840 1.00 88.50 98 ASN A N 1
ATOM 806 C CA . ASN A 1 98 ? -8.318 -2.298 -7.158 1.00 88.50 98 ASN A CA 1
ATOM 807 C C . ASN A 1 98 ? -8.761 -0.949 -7.732 1.00 88.50 98 ASN A C 1
ATOM 809 O O . ASN A 1 98 ? -8.752 -0.771 -8.949 1.00 88.50 98 ASN A O 1
ATOM 813 N N . ARG A 1 99 ? -9.169 0.005 -6.888 1.00 88.06 99 ARG A N 1
ATOM 814 C CA . ARG A 1 99 ? -9.450 1.375 -7.332 1.00 88.06 99 ARG A CA 1
ATOM 815 C C . ARG A 1 99 ? -8.170 2.062 -7.798 1.00 88.06 99 ARG A C 1
ATOM 817 O O . ARG A 1 99 ? -8.191 2.628 -8.885 1.00 88.06 99 ARG A O 1
ATOM 824 N N . GLY A 1 100 ? -7.085 1.965 -7.031 1.00 84.19 100 GLY A N 1
ATOM 825 C CA . GLY A 1 100 ? -5.781 2.514 -7.404 1.00 84.19 100 GLY A CA 1
ATOM 826 C C . GLY A 1 100 ? -5.269 1.936 -8.723 1.00 84.19 100 GLY A C 1
ATOM 827 O O . GLY A 1 100 ? -4.963 2.689 -9.639 1.00 84.19 100 GLY A O 1
ATOM 828 N N . LEU A 1 101 ? -5.296 0.609 -8.874 1.00 82.25 101 LEU A N 1
ATOM 829 C CA . LEU A 1 101 ? -4.880 -0.072 -10.106 1.00 82.25 101 LEU A CA 1
ATOM 830 C C . LEU A 1 101 ? -5.700 0.363 -11.328 1.00 82.25 101 LEU A C 1
ATOM 832 O O . LEU A 1 101 ? -5.131 0.585 -12.389 1.00 82.25 101 LEU A O 1
ATOM 836 N N . ARG A 1 102 ? -7.021 0.543 -11.185 1.00 84.50 102 ARG A N 1
ATOM 837 C CA . ARG A 1 102 ? -7.869 1.075 -12.269 1.00 84.50 102 ARG A CA 1
ATOM 838 C C . ARG A 1 102 ? -7.571 2.535 -12.611 1.00 84.50 102 ARG A C 1
ATOM 840 O O . ARG A 1 102 ? -7.843 2.955 -13.727 1.00 84.50 102 ARG A O 1
ATOM 847 N N . GLN A 1 103 ? -7.087 3.317 -11.649 1.00 82.00 103 GLN A N 1
ATOM 848 C CA . GLN A 1 103 ? -6.742 4.727 -11.842 1.00 82.00 103 GLN A CA 1
ATOM 849 C C . GLN A 1 103 ? -5.323 4.929 -12.381 1.00 82.00 103 GLN A C 1
ATOM 851 O O . GLN A 1 103 ? -5.053 5.984 -12.939 1.00 82.00 103 GLN A O 1
ATOM 856 N N . MET A 1 104 ? -4.436 3.939 -12.244 1.00 69.31 104 MET A N 1
ATOM 857 C CA . MET A 1 104 ? -3.091 3.966 -12.835 1.00 69.31 104 MET A CA 1
ATOM 858 C C . MET A 1 104 ? -3.098 3.907 -14.374 1.00 69.31 104 MET A C 1
ATOM 860 O O . MET A 1 104 ? -2.047 4.082 -14.978 1.00 69.31 104 MET A O 1
ATOM 864 N N . ASP A 1 105 ? -4.258 3.678 -14.996 1.00 47.00 105 ASP A N 1
ATOM 865 C CA . ASP A 1 105 ? -4.446 3.545 -16.447 1.00 47.00 105 ASP A CA 1
ATOM 866 C C . ASP A 1 105 ? -4.788 4.888 -17.147 1.00 47.00 105 ASP A C 1
ATOM 868 O O . ASP A 1 105 ? -5.505 4.911 -18.151 1.00 47.00 105 ASP A O 1
ATOM 872 N N . VAL A 1 106 ? -4.318 6.027 -16.605 1.00 37.97 106 VAL A N 1
ATOM 873 C CA . VAL A 1 106 ? -4.501 7.383 -17.178 1.00 37.97 106 VAL A CA 1
ATOM 874 C C . VAL A 1 106 ? -3.196 8.168 -17.202 1.00 37.97 106 VAL A C 1
ATOM 876 O O . VAL A 1 106 ? -2.561 8.289 -16.131 1.00 37.97 106 VAL A O 1
#

Mean predicted aligned error: 11.89 Å

pLDDT: mean 78.8, std 14.96, range [37.97, 95.25]

Foldseek 3Di:
DVVVLVVVVVVVVVVPPPDPDVPPPVPDDVVVVVVVVVVVSVVPDPDPVLVVLVVVLVVLVPDPPADNVLSVCCNVCVVVDDPVCQCPDPGPSVVVVVVVVVVVPD

Solvent-accessible surface area (backbone atoms only — not comparable to full-atom values): 6567 Å² total; per-residue (Å²): 122,66,68,64,55,56,52,52,52,51,56,52,52,70,70,48,78,83,65,89,68,85,74,75,58,86,85,56,59,67,67,56,56,53,50,52,52,50,51,50,57,60,68,68,51,90,73,57,66,71,56,56,47,46,55,49,41,57,56,46,73,75,39,93,88,53,59,68,68,60,43,54,44,45,71,74,43,51,85,83,49,54,74,67,47,50,52,70,42,100,48,73,53,29,65,51,50,55,49,50,61,66,59,68,79,114

Radius of gyration: 17.92 Å; Cα contacts (8 Å, |Δi|>4): 34; chains: 1; bounding box: 39×24×47 Å

Secondary structure (DSSP, 8-state):
-HHHHHHHHHHHHHHHTT-------SS--HHHHHHHHHHHHHHSS---HHHHHHHHHHHHHT-TTS-HHHHHHHHHHGGGS-HHHHHHSSSTHHHHHHHHHHHTT-

Sequence (106 aa):
AIKPICQALEIDRQQCDQAMIPVSFNGLDPLFMYTQLLKEALLDIEDDDKKSIKDLADYCCEQDDIPEDQIKQVEREYRNHTPIWWYTAETFMYPMLNRGLRQMDV